Protein AF-A0A8F1MC84-F1 (afdb_monomer_lite)

InterPro domains:
  IPR014048 Methylated-DNA-[protein]-cysteine S-methyltransferase, DNA binding [PF01035] (4-70)
  IPR014048 Methylated-DNA-[protein]-cysteine S-methyltransferase, DNA binding [cd06445] (1-70)
  IPR036217 Methylated DNA-protein cysteine methyltransferase, DNA binding domain [SSF46767] (3-71)
  IPR036388 Winged helix-like DNA-binding domain superfamily [G3DSA:1.10.10.10] (1-90)
  IPR052520 Alkyltransferase-like DNA repair [PTHR42942] (3-83)

Sequence (113 aa):
MALLPSDNVTTYGDIAAMAGHPYAARQVGEIAHGGPSNLPWHRLVNSRGGLAVGFWRAKCIQRLMLEQDGILCDDRYRVVNLRSKMASEFIGSRSKLPLIVIIGPTASGKTSH

Secondary structure (DSSP, 8-state):
-TTS-TT--EEHHHHHHHTT-TT-HHHHHHHHHSS-TTS-GGGEE-TTSBPPTTSTT-HHHHHHHHHHTT--B-TTSBBTT----HHHHHTTS--PPPHHHHH----------

pLDDT: mean 78.12, std 16.53, range [33.41, 93.69]

Radius of gyration: 13.96 Å; chains: 1; bounding box: 36×24×46 Å

Organism: NCBI:txid2841263

Structure (mmCIF, N/CA/C/O backbone):
data_AF-A0A8F1MC84-F1
#
_entry.id   AF-A0A8F1MC84-F1
#
loop_
_atom_site.group_PDB
_atom_site.id
_atom_site.type_symbol
_atom_site.label_atom_id
_atom_site.label_alt_id
_atom_site.label_comp_id
_atom_site.label_asym_id
_atom_site.label_entity_id
_atom_site.label_seq_id
_atom_site.pdbx_PDB_ins_code
_atom_site.Cartn_x
_atom_site.Cartn_y
_atom_site.Cartn_z
_atom_site.occupancy
_atom_site.B_iso_or_equiv
_atom_site.auth_seq_id
_atom_site.auth_comp_id
_atom_site.auth_asym_id
_atom_site.auth_atom_id
_atom_site.pdbx_PDB_model_num
ATOM 1 N N . MET A 1 1 ? -1.328 -4.828 7.799 1.00 74.75 1 MET A N 1
ATOM 2 C CA . MET A 1 1 ? -0.141 -5.445 7.193 1.00 74.75 1 MET A CA 1
ATOM 3 C C . MET A 1 1 ? -0.026 -6.907 7.582 1.00 74.75 1 MET A C 1
ATOM 5 O O . MET A 1 1 ? -0.119 -7.716 6.677 1.00 74.75 1 MET A O 1
ATOM 9 N N . ALA A 1 2 ? 0.072 -7.276 8.866 1.00 69.50 2 ALA A N 1
ATOM 10 C CA . ALA A 1 2 ? 0.180 -8.692 9.266 1.00 69.50 2 ALA A CA 1
ATOM 11 C C . ALA A 1 2 ? -1.028 -9.571 8.864 1.00 69.50 2 ALA A C 1
ATOM 13 O O . ALA A 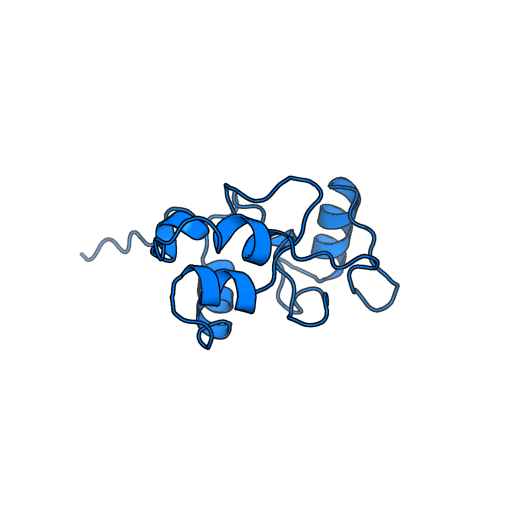1 2 ? -0.869 -10.758 8.617 1.00 69.50 2 ALA A O 1
ATOM 14 N N . LEU A 1 3 ? -2.222 -8.977 8.764 1.00 73.19 3 LEU A N 1
ATOM 15 C CA . LEU A 1 3 ? -3.461 -9.666 8.374 1.00 73.19 3 LEU A CA 1
ATOM 16 C C . LEU A 1 3 ? -3.733 -9.662 6.856 1.00 73.19 3 LEU A C 1
ATOM 18 O O . LEU A 1 3 ? -4.776 -10.143 6.430 1.00 73.19 3 LEU A O 1
ATOM 22 N N . LEU A 1 4 ? -2.862 -9.055 6.041 1.00 79.62 4 LEU A N 1
ATOM 23 C CA . LEU A 1 4 ? -3.083 -8.929 4.598 1.00 79.62 4 LEU A CA 1
ATOM 24 C C . LEU A 1 4 ? -2.645 -10.226 3.890 1.00 79.62 4 LEU A C 1
ATOM 26 O O . LEU A 1 4 ? -1.474 -10.593 4.035 1.00 79.62 4 LEU A O 1
ATOM 30 N N . PRO A 1 5 ? -3.526 -10.886 3.108 1.00 83.69 5 PRO A N 1
ATOM 31 C CA . PRO A 1 5 ? -3.147 -12.035 2.287 1.00 83.69 5 PRO A CA 1
ATOM 32 C C . PRO A 1 5 ? -1.943 -11.736 1.393 1.00 83.69 5 PRO A C 1
ATOM 34 O O . PRO A 1 5 ? -1.722 -10.588 0.997 1.00 83.69 5 PRO A O 1
ATOM 37 N N . SER A 1 6 ? -1.141 -12.761 1.102 1.00 85.44 6 SER A N 1
ATOM 38 C CA . SER A 1 6 ? 0.126 -12.583 0.389 1.00 85.44 6 SER A CA 1
ATOM 39 C C . SER A 1 6 ? -0.032 -12.053 -1.029 1.00 85.44 6 SER A C 1
ATOM 41 O O . SER A 1 6 ? 0.819 -11.308 -1.489 1.00 85.44 6 SER A O 1
ATOM 43 N N . ASP A 1 7 ? -1.146 -12.383 -1.667 1.00 86.19 7 ASP A N 1
ATOM 44 C CA . ASP A 1 7 ? -1.524 -12.034 -3.034 1.00 86.19 7 ASP A CA 1
ATOM 45 C C . ASP A 1 7 ? -2.310 -10.714 -3.139 1.00 86.19 7 ASP A C 1
ATOM 47 O O . ASP A 1 7 ? -2.770 -10.344 -4.220 1.00 86.19 7 ASP A O 1
ATOM 51 N N . ASN A 1 8 ? -2.474 -9.985 -2.029 1.00 87.44 8 ASN A N 1
ATOM 52 C CA . ASN A 1 8 ? -3.285 -8.775 -1.978 1.00 87.44 8 ASN A CA 1
ATOM 53 C C . ASN A 1 8 ? -2.464 -7.517 -1.688 1.00 87.44 8 ASN A C 1
ATOM 55 O O . ASN A 1 8 ? -1.449 -7.527 -0.995 1.00 87.44 8 ASN A O 1
ATOM 59 N N . VAL A 1 9 ? -2.989 -6.385 -2.154 1.00 89.69 9 VAL A N 1
ATOM 60 C CA . VAL A 1 9 ? -2.511 -5.045 -1.800 1.00 89.69 9 VAL A CA 1
ATOM 61 C C . VAL A 1 9 ? -3.553 -4.298 -0.980 1.00 89.69 9 VAL A C 1
ATOM 63 O O . VAL A 1 9 ? -4.739 -4.630 -0.983 1.00 89.69 9 VAL A O 1
ATOM 66 N N . THR A 1 10 ? -3.105 -3.257 -0.293 1.00 90.00 10 THR A N 1
ATOM 67 C CA . THR A 1 10 ? -3.967 -2.326 0.436 1.00 90.00 10 THR A CA 1
ATOM 68 C C . THR A 1 10 ? -3.518 -0.896 0.173 1.00 90.00 10 THR A C 1
ATOM 70 O O . THR A 1 10 ? -2.385 -0.663 -0.261 1.00 90.00 10 THR A O 1
ATOM 73 N N . THR A 1 11 ? -4.393 0.077 0.414 1.00 90.94 11 THR A N 1
ATOM 74 C CA . THR A 1 11 ? -4.042 1.487 0.246 1.00 90.94 11 THR A CA 1
ATOM 75 C C . THR A 1 11 ? -3.753 2.167 1.579 1.00 90.94 11 THR A C 1
ATOM 77 O O . THR A 1 11 ? -4.248 1.767 2.633 1.00 90.94 11 THR A O 1
ATOM 80 N N . TYR A 1 12 ? -2.984 3.257 1.540 1.00 91.38 12 TYR A N 1
ATOM 81 C CA . TYR A 1 12 ? -2.798 4.120 2.714 1.00 91.38 12 TYR A CA 1
ATOM 82 C C . TYR A 1 12 ? -4.134 4.583 3.319 1.00 91.38 12 TYR A C 1
ATOM 84 O O . TYR A 1 12 ? -4.257 4.679 4.537 1.00 91.38 12 TYR A O 1
ATOM 92 N N . GLY A 1 13 ? -5.132 4.851 2.469 1.00 88.69 13 GLY A N 1
ATOM 93 C CA . GLY A 1 13 ? -6.473 5.249 2.893 1.00 88.69 13 GLY A CA 1
ATOM 94 C C . GLY A 1 13 ? -7.232 4.119 3.582 1.00 88.69 13 GLY A C 1
ATOM 95 O O . GLY A 1 13 ? -7.855 4.364 4.609 1.00 88.69 13 GLY A O 1
ATOM 96 N N . ASP A 1 14 ? -7.120 2.885 3.084 1.00 87.94 14 ASP A N 1
ATOM 97 C CA . ASP A 1 14 ? -7.769 1.718 3.697 1.00 87.94 14 ASP A CA 1
ATOM 98 C C . ASP A 1 14 ? -7.237 1.475 5.110 1.00 87.94 14 ASP A C 1
ATOM 100 O O . ASP A 1 14 ? -8.011 1.343 6.055 1.00 87.94 14 ASP A O 1
ATOM 104 N N . ILE A 1 15 ? -5.913 1.508 5.280 1.00 86.94 15 ILE A N 1
ATOM 105 C CA . ILE A 1 15 ? -5.273 1.363 6.593 1.00 86.94 15 ILE A CA 1
ATOM 106 C C . ILE A 1 15 ? -5.699 2.492 7.541 1.00 86.94 15 ILE A C 1
ATOM 108 O O . ILE A 1 15 ? -6.004 2.241 8.707 1.00 86.94 15 ILE A O 1
ATOM 112 N N . ALA A 1 16 ? -5.765 3.729 7.045 1.00 87.94 16 ALA A N 1
ATOM 113 C CA . ALA A 1 16 ? -6.198 4.876 7.832 1.00 87.94 16 ALA A CA 1
ATOM 114 C C . ALA A 1 16 ? -7.680 4.757 8.247 1.00 87.94 16 ALA A C 1
ATOM 116 O O . ALA A 1 16 ? -8.029 4.994 9.403 1.00 87.94 16 ALA A O 1
ATOM 117 N N . ALA A 1 17 ? -8.550 4.319 7.334 1.00 86.62 17 ALA A N 1
ATOM 118 C CA . ALA A 1 17 ? -9.969 4.094 7.590 1.00 86.62 17 ALA A CA 1
ATOM 119 C C . ALA A 1 17 ? -10.204 2.964 8.601 1.00 86.62 17 ALA A C 1
ATOM 121 O O . ALA A 1 17 ? -10.974 3.144 9.544 1.00 86.62 17 ALA A O 1
ATOM 122 N N . MET A 1 18 ? -9.488 1.843 8.465 1.00 83.00 18 MET A N 1
ATOM 123 C CA . MET A 1 18 ? -9.505 0.739 9.433 1.00 83.00 18 MET A CA 1
ATOM 124 C C . MET A 1 18 ? -9.066 1.200 10.826 1.00 83.00 18 MET A C 1
ATOM 126 O O . MET A 1 18 ? -9.610 0.741 11.832 1.00 83.00 18 MET A O 1
ATOM 130 N N . ALA A 1 19 ? -8.128 2.152 10.882 1.00 84.12 19 ALA A N 1
ATOM 131 C CA . ALA A 1 19 ? -7.676 2.762 12.125 1.00 84.12 19 ALA A CA 1
ATOM 132 C C . ALA A 1 19 ? -8.674 3.759 12.740 1.00 84.12 19 ALA A C 1
ATOM 134 O O . ALA A 1 19 ? -8.414 4.327 13.797 1.00 84.12 19 ALA A O 1
ATOM 135 N N . GLY A 1 20 ? -9.814 4.002 12.085 1.00 85.25 20 GLY A N 1
ATOM 136 C CA . GLY A 1 20 ? -10.800 4.994 12.504 1.00 85.25 20 GLY A CA 1
ATOM 137 C C . GLY A 1 20 ? -10.460 6.431 12.103 1.00 85.25 20 GLY A C 1
ATOM 138 O O . GLY A 1 20 ? -11.158 7.350 12.530 1.00 85.25 20 GLY A O 1
ATOM 139 N N . HIS A 1 21 ? -9.434 6.624 11.270 1.00 87.38 21 HIS A N 1
ATOM 140 C CA . HIS A 1 21 ? -8.928 7.920 10.823 1.00 87.38 21 HIS A CA 1
ATOM 141 C C . HIS A 1 21 ? -8.858 7.981 9.284 1.00 87.38 21 HIS A C 1
ATOM 143 O O . HIS A 1 21 ? -7.766 8.045 8.728 1.00 87.38 21 HIS A O 1
ATOM 149 N N . PRO A 1 22 ? -9.990 7.988 8.554 1.00 85.69 22 PRO A N 1
ATOM 150 C CA . PRO A 1 22 ? -10.016 7.853 7.087 1.00 85.69 22 PRO A CA 1
ATOM 151 C C . PRO A 1 22 ? -9.209 8.915 6.318 1.00 85.69 22 PRO A C 1
ATOM 153 O O . PRO A 1 22 ? -8.807 8.681 5.181 1.00 85.69 22 PRO A O 1
ATOM 156 N N . TYR A 1 23 ? -8.926 10.065 6.935 1.00 89.69 23 TYR A N 1
ATOM 157 C CA . TYR A 1 23 ? -8.142 11.153 6.338 1.00 89.69 23 TYR A CA 1
ATOM 158 C C . TYR A 1 23 ? -6.647 11.125 6.710 1.00 89.69 23 TYR A C 1
ATOM 160 O O . TYR A 1 23 ? -5.890 11.982 6.263 1.00 89.69 23 TYR A O 1
ATOM 168 N N . ALA A 1 24 ? -6.195 10.137 7.489 1.00 90.75 24 ALA A N 1
ATOM 169 C CA . ALA A 1 24 ? -4.822 10.042 7.995 1.00 90.75 24 ALA A CA 1
ATOM 170 C C . ALA A 1 24 ? -3.878 9.213 7.099 1.00 90.75 24 ALA A C 1
ATOM 172 O O . ALA A 1 24 ? -2.880 8.663 7.565 1.00 90.75 24 ALA A O 1
ATOM 173 N N . ALA A 1 25 ? -4.162 9.111 5.795 1.00 90.19 25 ALA A N 1
ATOM 174 C CA . ALA A 1 25 ? -3.350 8.335 4.851 1.00 90.19 25 ALA A CA 1
ATOM 175 C C . ALA A 1 25 ? -1.875 8.785 4.820 1.00 90.19 25 ALA A C 1
ATOM 177 O O . ALA A 1 25 ? -0.972 7.969 4.635 1.00 90.19 25 ALA A O 1
ATOM 178 N N . ARG A 1 26 ? -1.618 10.082 5.036 1.00 89.94 26 ARG A N 1
ATOM 179 C CA . ARG A 1 26 ? -0.255 10.623 5.099 1.00 89.94 26 ARG A CA 1
ATOM 180 C C . ARG A 1 26 ? 0.508 10.111 6.322 1.00 89.94 26 ARG A C 1
ATOM 182 O O . ARG A 1 26 ? 1.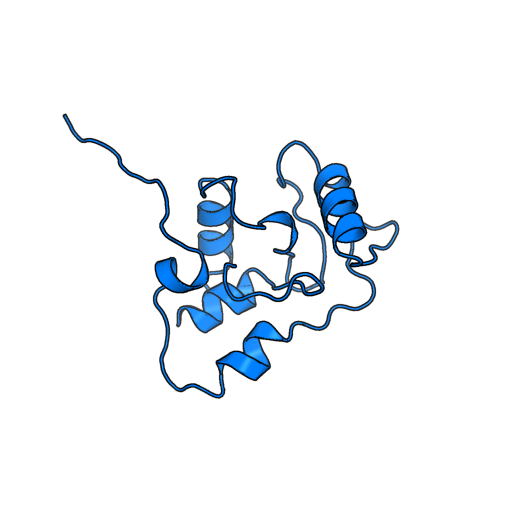645 9.681 6.165 1.00 89.94 26 ARG A O 1
ATOM 189 N N . GLN A 1 27 ? -0.128 10.080 7.494 1.00 90.69 27 GLN A N 1
ATOM 190 C CA . GLN A 1 27 ? 0.468 9.527 8.714 1.00 90.69 27 GLN A CA 1
ATOM 191 C C . GLN A 1 27 ? 0.782 8.035 8.557 1.00 90.69 27 GLN A C 1
ATOM 193 O O . GLN A 1 27 ? 1.835 7.580 8.992 1.00 90.69 27 GLN A O 1
ATOM 198 N N . VAL A 1 28 ? -0.080 7.274 7.870 1.00 90.00 28 VAL A N 1
ATOM 199 C CA . VAL A 1 28 ? 0.221 5.874 7.520 1.00 90.00 28 VAL A CA 1
ATOM 200 C C . VAL A 1 28 ? 1.496 5.784 6.676 1.00 90.00 28 VAL A C 1
ATOM 202 O O . VAL A 1 28 ? 2.322 4.907 6.910 1.00 90.00 28 VAL A O 1
ATOM 205 N N . GLY A 1 29 ? 1.682 6.698 5.719 1.00 89.12 29 GLY A N 1
ATOM 206 C CA . GLY A 1 29 ? 2.903 6.788 4.915 1.00 89.12 29 GLY A CA 1
ATOM 207 C C . GLY A 1 29 ? 4.159 7.081 5.731 1.00 89.12 29 GLY A C 1
ATOM 208 O O . GLY A 1 29 ? 5.181 6.430 5.528 1.00 89.12 29 GLY A O 1
ATOM 209 N N . GLU A 1 30 ? 4.074 8.008 6.681 1.00 88.00 30 GLU A N 1
ATOM 210 C CA . GLU A 1 30 ? 5.174 8.337 7.598 1.00 88.00 30 GLU A CA 1
ATOM 211 C C . GLU A 1 30 ? 5.549 7.134 8.475 1.00 88.00 30 GLU A C 1
ATOM 213 O O . GLU A 1 30 ? 6.726 6.795 8.599 1.00 88.00 30 GLU A O 1
ATOM 218 N N . ILE A 1 31 ? 4.550 6.420 9.002 1.00 87.69 31 ILE A N 1
ATOM 219 C CA . ILE A 1 31 ? 4.762 5.194 9.779 1.00 87.69 31 ILE A CA 1
ATOM 220 C C . ILE A 1 31 ? 5.355 4.083 8.915 1.00 87.69 31 ILE A C 1
ATOM 222 O O . ILE A 1 31 ? 6.245 3.381 9.377 1.00 87.69 31 ILE A O 1
ATOM 226 N N . ALA A 1 32 ? 4.906 3.924 7.669 1.00 86.69 32 ALA A N 1
ATOM 227 C CA . ALA A 1 32 ? 5.477 2.944 6.748 1.00 86.69 32 ALA A CA 1
ATOM 228 C C . ALA A 1 32 ? 6.952 3.233 6.436 1.00 86.69 32 ALA A C 1
ATOM 230 O O . ALA A 1 32 ? 7.735 2.307 6.250 1.00 86.69 32 ALA A O 1
ATOM 231 N N . HIS A 1 33 ? 7.343 4.510 6.407 1.00 85.19 33 HIS A N 1
ATOM 232 C CA . HIS A 1 33 ? 8.720 4.917 6.144 1.00 85.19 33 HIS A CA 1
ATOM 233 C C . HIS A 1 33 ? 9.666 4.638 7.324 1.00 85.19 33 HIS A C 1
ATOM 235 O O . HIS A 1 33 ? 10.806 4.239 7.108 1.00 85.19 33 HIS A O 1
ATOM 241 N N . GLY A 1 34 ? 9.197 4.827 8.562 1.00 83.19 34 GLY A N 1
ATOM 242 C CA . GLY A 1 34 ? 9.954 4.526 9.789 1.00 83.19 34 GLY A CA 1
ATOM 243 C C . GLY A 1 34 ? 9.627 3.169 10.420 1.00 83.19 34 GLY A C 1
ATOM 244 O O . GLY A 1 34 ? 10.036 2.895 11.548 1.00 83.19 34 GLY A O 1
ATOM 245 N N . GLY A 1 35 ? 8.824 2.354 9.740 1.00 82.38 35 GLY A N 1
ATOM 246 C CA . GLY A 1 35 ? 8.278 1.112 10.265 1.00 82.38 35 GLY A CA 1
ATOM 247 C C . GLY A 1 35 ? 9.290 -0.032 10.249 1.00 82.38 35 GLY A C 1
ATOM 248 O O . GLY A 1 35 ? 10.321 0.044 9.580 1.00 82.38 35 GLY A O 1
ATOM 249 N N . PRO A 1 36 ? 9.004 -1.133 10.962 1.00 83.25 36 PRO A N 1
ATOM 250 C CA . PRO A 1 36 ? 9.888 -2.288 10.966 1.00 83.25 36 PRO A CA 1
ATOM 251 C C . PRO A 1 36 ? 9.951 -2.917 9.564 1.00 83.25 36 PRO A C 1
ATOM 253 O O . PRO A 1 36 ? 8.937 -3.052 8.875 1.00 83.25 36 PRO A O 1
ATOM 256 N N . SER A 1 37 ? 11.158 -3.285 9.134 1.00 82.00 37 SER A N 1
ATOM 257 C CA . SER A 1 37 ? 11.460 -3.735 7.766 1.00 82.00 37 SER A CA 1
ATOM 258 C C . SER A 1 37 ? 10.900 -5.116 7.414 1.00 82.00 37 SER A C 1
ATOM 260 O O . SER A 1 37 ? 10.840 -5.471 6.242 1.00 82.00 37 SER A O 1
ATOM 262 N N . ASN A 1 38 ? 10.493 -5.894 8.417 1.00 82.75 38 ASN A N 1
ATOM 263 C CA . ASN A 1 38 ? 9.916 -7.228 8.255 1.00 82.75 38 ASN A CA 1
ATOM 264 C C . ASN A 1 38 ? 8.424 -7.210 7.884 1.00 82.75 38 ASN A C 1
ATOM 266 O O . ASN A 1 38 ? 7.859 -8.260 7.582 1.00 82.75 38 ASN A O 1
ATOM 270 N N . LEU A 1 39 ? 7.770 -6.047 7.924 1.00 86.19 39 LEU A N 1
ATOM 271 C CA . LEU A 1 39 ? 6.400 -5.915 7.447 1.00 86.19 39 LEU A CA 1
ATOM 272 C C . LEU A 1 39 ? 6.376 -5.793 5.917 1.00 86.19 39 LEU A C 1
ATOM 274 O O . LEU A 1 39 ? 7.258 -5.155 5.339 1.00 86.19 39 LEU A O 1
ATOM 278 N N . PRO A 1 40 ? 5.340 -6.332 5.245 1.00 88.88 40 PRO A N 1
ATOM 279 C CA . PRO A 1 40 ? 5.230 -6.324 3.788 1.00 88.88 40 PRO A CA 1
A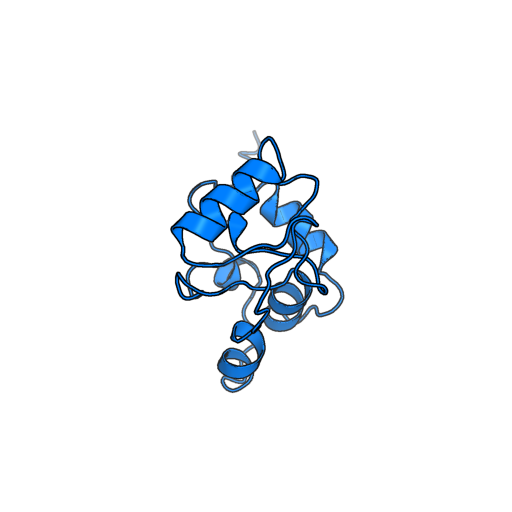TOM 280 C C . PRO A 1 40 ? 4.789 -4.951 3.255 1.00 88.88 40 PRO A C 1
ATOM 282 O O . PRO A 1 40 ? 3.741 -4.807 2.623 1.00 88.88 40 PRO A O 1
ATOM 285 N N . TRP A 1 41 ? 5.570 -3.907 3.532 1.00 89.38 41 TRP A N 1
ATOM 286 C CA . TRP A 1 41 ? 5.282 -2.532 3.126 1.00 89.38 41 TRP A CA 1
ATOM 287 C C . TRP A 1 41 ? 5.162 -2.363 1.613 1.00 89.38 41 TRP A C 1
ATOM 289 O O . TRP A 1 41 ? 4.497 -1.435 1.160 1.00 89.38 41 TRP A O 1
ATOM 299 N N . HIS A 1 42 ? 5.752 -3.265 0.821 1.00 91.06 42 HIS A N 1
ATOM 300 C CA . HIS A 1 42 ? 5.643 -3.250 -0.639 1.00 91.06 42 HIS A CA 1
ATOM 301 C C . HIS A 1 42 ? 4.203 -3.422 -1.127 1.00 91.06 42 HIS A C 1
ATOM 303 O O . HIS A 1 42 ? 3.874 -2.926 -2.203 1.00 91.06 42 HIS A O 1
ATOM 309 N N . ARG A 1 43 ? 3.329 -4.030 -0.315 1.00 91.19 43 ARG A N 1
ATOM 310 C CA . ARG A 1 43 ? 1.892 -4.195 -0.597 1.00 91.19 43 ARG A CA 1
ATOM 311 C C . ARG A 1 43 ? 1.061 -2.937 -0.342 1.00 91.19 43 ARG A C 1
ATOM 313 O O . ARG A 1 43 ? -0.142 -2.939 -0.600 1.00 91.19 43 ARG A O 1
ATOM 320 N N . LEU A 1 44 ? 1.676 -1.873 0.174 1.00 91.19 44 LEU A N 1
ATOM 321 C CA . LEU A 1 44 ? 1.019 -0.599 0.431 1.00 91.19 44 LEU A CA 1
ATOM 322 C C . LEU A 1 44 ? 1.158 0.321 -0.788 1.00 91.19 44 LEU A C 1
ATOM 324 O O . LEU A 1 44 ? 2.255 0.745 -1.160 1.00 91.19 44 LEU A O 1
ATOM 328 N N . VAL A 1 45 ? 0.027 0.623 -1.419 1.00 92.44 45 VAL A N 1
ATOM 329 C CA . VAL A 1 45 ? -0.049 1.432 -2.643 1.00 92.44 45 VAL A CA 1
ATOM 330 C C . VAL A 1 45 ? -0.913 2.675 -2.432 1.00 92.44 45 VAL A C 1
ATOM 332 O O . VAL A 1 45 ? -1.609 2.828 -1.426 1.00 92.44 45 VAL A O 1
ATOM 335 N N . ASN A 1 46 ? -0.868 3.623 -3.366 1.00 91.50 46 ASN A N 1
ATOM 336 C CA . ASN A 1 46 ? -1.768 4.774 -3.318 1.00 91.50 46 ASN A CA 1
ATOM 337 C C . ASN A 1 46 ? -3.212 4.390 -3.706 1.00 91.50 46 ASN A C 1
ATOM 339 O O . ASN A 1 46 ? -3.476 3.285 -4.175 1.00 91.50 46 ASN A O 1
ATOM 343 N N . SER A 1 47 ? -4.154 5.326 -3.558 1.00 88.62 47 SER A N 1
ATOM 344 C CA . SER A 1 47 ? -5.582 5.109 -3.856 1.00 88.62 47 SER A CA 1
ATOM 345 C C . SER A 1 47 ? -5.892 4.736 -5.312 1.00 88.62 47 SER A C 1
ATOM 347 O O . SER A 1 47 ? -6.982 4.261 -5.604 1.00 88.62 47 SER A O 1
ATOM 349 N N . ARG A 1 48 ? -4.944 4.940 -6.233 1.00 89.31 48 ARG A N 1
ATOM 350 C CA . ARG A 1 48 ? -5.042 4.574 -7.654 1.00 89.31 48 ARG A CA 1
ATOM 351 C C . ARG A 1 48 ? -4.234 3.313 -7.990 1.00 89.31 48 ARG A C 1
ATOM 353 O O . ARG A 1 48 ? -3.966 3.066 -9.162 1.00 89.31 48 ARG A O 1
ATOM 360 N N . GLY A 1 49 ? -3.779 2.569 -6.979 1.00 90.19 49 GLY A N 1
ATOM 361 C CA . GLY A 1 49 ? -2.947 1.375 -7.143 1.00 90.19 49 GLY A CA 1
ATOM 362 C C . GLY A 1 49 ? -1.506 1.669 -7.558 1.00 90.19 49 GLY A C 1
ATOM 363 O O . GLY A 1 49 ? -0.779 0.753 -7.925 1.00 90.19 49 GLY A O 1
ATOM 364 N N . GLY A 1 50 ? -1.087 2.935 -7.534 1.00 93.12 50 GLY A N 1
ATOM 365 C CA . GLY A 1 50 ? 0.266 3.342 -7.884 1.00 93.12 50 GLY A CA 1
ATOM 366 C C . GLY A 1 50 ? 1.262 3.054 -6.767 1.00 93.12 50 GLY A C 1
ATOM 367 O O . GLY A 1 50 ? 0.997 3.333 -5.594 1.00 93.12 50 GLY A O 1
ATOM 368 N N . LEU A 1 51 ? 2.423 2.542 -7.160 1.00 91.81 51 LEU A N 1
ATOM 369 C CA . LEU A 1 51 ? 3.540 2.243 -6.270 1.00 91.81 51 LEU A CA 1
ATOM 370 C C . LEU A 1 51 ? 4.118 3.532 -5.662 1.00 91.81 51 LEU A C 1
ATOM 372 O O . LEU A 1 51 ? 4.119 4.609 -6.278 1.00 91.81 51 LEU A O 1
ATOM 376 N N . ALA A 1 52 ? 4.617 3.424 -4.435 1.00 84.69 52 ALA A N 1
ATOM 377 C CA . ALA A 1 52 ? 5.127 4.536 -3.656 1.00 84.69 52 ALA A CA 1
ATOM 378 C C . ALA A 1 52 ? 6.458 5.048 -4.228 1.00 84.69 52 ALA A C 1
ATOM 380 O O . ALA A 1 52 ? 7.421 4.309 -4.411 1.00 84.69 52 ALA A O 1
ATOM 381 N N . VAL A 1 53 ? 6.522 6.357 -4.494 1.00 69.75 53 VAL A N 1
ATOM 382 C CA . VAL A 1 53 ? 7.715 7.027 -5.051 1.00 69.75 53 VAL A CA 1
ATOM 383 C C . VAL A 1 53 ? 8.931 6.890 -4.130 1.00 69.75 53 VAL A C 1
ATOM 385 O O . VAL A 1 53 ? 10.047 6.779 -4.621 1.00 69.75 53 VAL A O 1
ATOM 388 N N . GLY A 1 54 ? 8.704 6.851 -2.815 1.00 67.88 54 GLY A N 1
ATOM 389 C CA . GLY A 1 54 ? 9.737 6.683 -1.793 1.00 67.88 54 GLY A CA 1
ATOM 390 C C . GLY A 1 54 ? 9.829 5.271 -1.215 1.00 67.88 54 GLY A C 1
ATOM 391 O O . GLY A 1 54 ? 10.347 5.124 -0.110 1.00 67.88 54 GLY A O 1
ATOM 392 N N . PHE A 1 55 ? 9.293 4.246 -1.894 1.00 70.19 55 PHE A N 1
ATOM 393 C CA . PHE A 1 55 ? 9.485 2.869 -1.441 1.00 70.19 55 PHE A CA 1
ATOM 394 C C . PHE A 1 55 ? 10.972 2.526 -1.466 1.00 70.19 55 PHE A C 1
ATOM 396 O O . PHE A 1 55 ? 11.634 2.808 -2.466 1.00 70.19 55 PHE A O 1
ATOM 403 N N . TRP A 1 56 ? 11.458 1.948 -0.362 1.00 62.69 56 TRP A N 1
ATOM 404 C CA . TRP A 1 56 ? 12.842 1.544 -0.103 1.00 62.69 56 TRP A CA 1
ATOM 405 C C . TRP A 1 56 ? 13.695 1.476 -1.379 1.00 62.69 56 TRP A C 1
ATOM 407 O O . TRP A 1 56 ? 13.553 0.567 -2.196 1.00 62.69 56 TRP A O 1
ATOM 417 N N . ARG A 1 57 ? 14.607 2.442 -1.535 1.00 63.78 57 ARG A N 1
ATOM 418 C CA . ARG A 1 57 ? 15.591 2.572 -2.628 1.00 63.78 57 ARG A CA 1
ATOM 419 C C . ARG A 1 57 ? 15.038 2.793 -4.052 1.00 63.78 57 ARG A C 1
ATOM 421 O O . ARG A 1 57 ? 15.739 3.477 -4.788 1.00 63.78 57 ARG A O 1
ATOM 428 N N . ALA A 1 58 ? 13.857 2.292 -4.453 1.00 80.94 58 ALA A N 1
ATOM 429 C CA . ALA A 1 58 ? 13.194 2.613 -5.734 1.00 80.94 58 ALA A CA 1
ATOM 430 C C . ALA A 1 58 ? 11.813 1.937 -5.935 1.00 80.94 58 ALA A C 1
ATOM 432 O O . ALA A 1 58 ? 11.565 0.826 -5.465 1.00 80.94 58 ALA A O 1
ATOM 433 N N . LYS A 1 59 ? 10.965 2.524 -6.802 1.00 86.88 59 LYS A N 1
ATOM 434 C CA . LYS A 1 59 ? 9.711 1.905 -7.297 1.00 86.88 59 LYS A CA 1
ATOM 435 C C . LYS A 1 59 ? 9.908 0.544 -7.979 1.00 86.88 59 LYS A C 1
ATOM 437 O O . LYS A 1 59 ? 9.022 -0.302 -7.905 1.00 86.88 59 LYS A O 1
ATOM 442 N N . CYS A 1 60 ? 11.041 0.324 -8.647 1.00 89.12 60 CYS A N 1
ATOM 443 C CA . CYS A 1 60 ? 11.339 -0.954 -9.301 1.00 89.12 60 CYS A CA 1
ATOM 444 C C . CYS A 1 60 ? 11.498 -2.102 -8.301 1.00 89.12 60 CYS A C 1
ATOM 446 O O . CYS A 1 60 ? 11.062 -3.212 -8.586 1.00 89.12 60 CYS A O 1
ATOM 448 N N . ILE A 1 61 ? 12.023 -1.823 -7.106 1.00 90.31 61 ILE A N 1
ATOM 449 C CA . ILE A 1 61 ? 12.111 -2.814 -6.031 1.00 90.31 61 ILE A CA 1
ATOM 450 C C . ILE A 1 61 ? 10.709 -3.147 -5.525 1.00 90.31 61 ILE A C 1
ATOM 452 O O . ILE A 1 61 ? 10.386 -4.320 -5.371 1.00 90.31 61 ILE A O 1
ATOM 456 N N . GLN A 1 62 ? 9.846 -2.138 -5.347 1.00 93.06 62 GLN A N 1
ATOM 457 C CA . GLN A 1 62 ? 8.453 -2.387 -4.970 1.00 93.06 62 GLN A CA 1
ATOM 458 C C . GLN A 1 62 ? 7.745 -3.285 -5.989 1.00 93.06 62 GLN A C 1
ATOM 460 O O . GLN A 1 62 ? 7.075 -4.236 -5.601 1.00 93.06 62 GLN A O 1
ATOM 465 N N . ARG A 1 63 ? 7.923 -2.999 -7.286 1.00 93.25 63 ARG A N 1
ATOM 466 C CA . ARG A 1 63 ? 7.369 -3.809 -8.376 1.00 93.25 63 ARG A CA 1
ATOM 467 C C . ARG A 1 63 ? 7.862 -5.252 -8.306 1.00 93.25 63 ARG A C 1
ATOM 469 O O . ARG A 1 63 ? 7.035 -6.150 -8.330 1.00 93.25 63 ARG A O 1
ATOM 476 N N . LEU A 1 64 ? 9.167 -5.467 -8.148 1.00 92.81 64 LEU A N 1
ATOM 477 C CA . LEU A 1 64 ? 9.743 -6.808 -8.055 1.00 92.81 64 LEU A CA 1
ATOM 478 C C . LEU A 1 64 ? 9.162 -7.607 -6.877 1.00 92.81 64 LEU A C 1
ATOM 480 O O . LEU A 1 64 ? 8.818 -8.772 -7.036 1.00 92.81 64 LEU A O 1
ATOM 484 N N . MET A 1 65 ? 9.026 -6.983 -5.703 1.00 92.56 65 MET A N 1
ATOM 485 C CA . MET A 1 65 ? 8.453 -7.644 -4.523 1.00 92.56 65 MET A CA 1
ATOM 486 C C . MET A 1 65 ? 6.964 -7.967 -4.709 1.00 92.56 65 MET A C 1
ATOM 488 O O . MET A 1 65 ? 6.504 -9.013 -4.267 1.00 92.56 65 MET A O 1
ATOM 492 N N . LEU A 1 66 ? 6.211 -7.092 -5.383 1.00 92.94 66 LEU A N 1
ATOM 493 C CA . LEU A 1 66 ? 4.815 -7.357 -5.742 1.00 92.94 66 LEU A CA 1
ATOM 494 C C . LEU A 1 66 ? 4.700 -8.501 -6.757 1.00 92.94 66 LEU A C 1
ATOM 496 O O . LEU A 1 66 ? 3.858 -9.376 -6.598 1.00 92.94 66 LEU A O 1
ATOM 500 N N . GLU A 1 67 ? 5.573 -8.545 -7.761 1.00 93.62 67 GLU A N 1
ATOM 501 C CA . GLU A 1 67 ? 5.596 -9.623 -8.753 1.00 93.62 67 GLU A CA 1
ATOM 502 C C . GLU A 1 67 ? 5.957 -10.980 -8.122 1.00 93.62 67 GLU A C 1
ATOM 504 O O . GLU A 1 67 ? 5.373 -11.994 -8.498 1.00 93.62 67 GLU A O 1
ATOM 509 N N . GLN A 1 68 ? 6.839 -11.006 -7.112 1.00 93.69 68 GLN A N 1
ATOM 510 C CA . GLN A 1 68 ? 7.130 -12.211 -6.314 1.00 93.69 68 GLN A CA 1
ATOM 511 C C . GLN A 1 68 ? 5.912 -12.720 -5.531 1.00 93.69 68 GLN A C 1
ATOM 513 O O . GLN A 1 68 ? 5.762 -13.924 -5.343 1.00 93.69 68 GLN A O 1
ATOM 518 N N . ASP A 1 69 ? 5.029 -11.812 -5.119 1.00 91.62 69 ASP A N 1
ATOM 519 C CA . ASP A 1 69 ? 3.748 -12.124 -4.483 1.00 91.62 69 ASP A CA 1
ATOM 520 C C . ASP A 1 69 ? 2.643 -12.491 -5.502 1.00 91.62 69 ASP A C 1
ATOM 522 O O . ASP A 1 69 ? 1.498 -12.735 -5.122 1.00 91.62 69 ASP A O 1
ATOM 526 N N . GLY A 1 70 ? 2.954 -12.521 -6.805 1.00 92.50 70 GLY A N 1
ATOM 527 C CA . GLY A 1 70 ? 1.985 -12.779 -7.878 1.00 92.50 70 GLY A CA 1
ATOM 528 C C . GLY A 1 70 ? 1.120 -11.567 -8.251 1.00 92.50 70 GLY A C 1
ATOM 529 O O . GLY A 1 70 ? 0.137 -11.703 -8.981 1.00 92.50 70 GLY A O 1
ATOM 530 N N . ILE A 1 71 ? 1.475 -10.369 -7.780 1.00 92.19 71 ILE A N 1
ATOM 531 C CA . ILE A 1 71 ? 0.731 -9.128 -8.003 1.00 92.19 71 ILE A CA 1
ATOM 532 C C . ILE A 1 71 ? 1.324 -8.383 -9.205 1.00 92.19 71 ILE A C 1
ATOM 534 O O . ILE A 1 71 ? 2.393 -7.775 -9.139 1.00 92.19 71 ILE A O 1
ATOM 538 N N . LEU A 1 72 ? 0.592 -8.395 -10.319 1.00 93.38 72 LEU A N 1
ATOM 539 C CA . LEU A 1 72 ? 1.035 -7.787 -11.575 1.00 93.38 72 LEU A CA 1
ATOM 540 C C . LEU A 1 72 ? 0.961 -6.254 -11.548 1.00 93.38 72 LEU A C 1
ATOM 542 O O . LEU A 1 72 ? -0.054 -5.668 -11.152 1.00 93.38 72 LEU A O 1
ATOM 546 N N . CYS A 1 73 ? 2.014 -5.613 -12.059 1.00 93.62 73 CYS A N 1
ATOM 547 C CA . CYS A 1 73 ? 2.104 -4.166 -12.239 1.00 93.62 73 CYS A CA 1
ATOM 548 C C . CYS A 1 73 ? 2.219 -3.788 -13.724 1.00 93.62 73 CYS A C 1
ATOM 550 O O . CYS A 1 73 ? 2.904 -4.464 -14.488 1.00 93.62 73 CYS A O 1
ATOM 552 N N . ASP A 1 74 ? 1.590 -2.681 -14.120 1.00 93.38 74 ASP A N 1
ATOM 553 C CA . ASP A 1 74 ? 1.748 -2.083 -15.446 1.00 93.38 74 ASP A CA 1
ATOM 554 C C . ASP A 1 74 ? 3.067 -1.292 -15.569 1.00 93.38 74 ASP A C 1
ATOM 556 O O . ASP A 1 74 ? 3.772 -1.016 -14.590 1.00 93.38 74 ASP A O 1
ATOM 560 N N . ASP A 1 75 ? 3.386 -0.856 -16.788 1.00 92.25 75 ASP A N 1
ATOM 561 C CA . ASP A 1 75 ? 4.598 -0.073 -17.079 1.00 92.25 75 ASP A CA 1
ATOM 562 C C . ASP A 1 75 ? 4.594 1.326 -16.451 1.00 92.25 75 ASP A C 1
ATOM 564 O O . ASP A 1 75 ? 5.619 2.006 -16.395 1.00 92.25 75 ASP A O 1
ATOM 568 N N . ARG A 1 76 ? 3.446 1.762 -15.926 1.00 91.56 76 ARG A N 1
ATOM 569 C CA . ARG A 1 76 ? 3.294 3.015 -15.181 1.00 91.56 76 ARG A CA 1
ATOM 570 C C . ARG A 1 76 ? 3.420 2.807 -13.672 1.00 91.56 76 ARG A C 1
ATOM 572 O O . ARG A 1 76 ? 3.133 3.738 -12.916 1.00 91.56 76 ARG A O 1
ATOM 579 N N . TYR A 1 77 ? 3.880 1.633 -13.232 1.00 93.31 77 TYR A N 1
ATOM 580 C CA . TYR A 1 77 ? 4.008 1.259 -11.826 1.00 93.31 77 TYR A CA 1
ATOM 581 C C . TYR A 1 77 ? 2.671 1.339 -11.085 1.00 93.31 77 TYR A C 1
ATOM 583 O O . TYR A 1 77 ? 2.567 1.972 -10.027 1.00 93.31 77 TYR A O 1
ATOM 591 N N . ARG A 1 78 ? 1.636 0.718 -11.654 1.00 93.25 78 ARG A N 1
ATOM 592 C CA . ARG A 1 78 ? 0.324 0.553 -11.025 1.00 93.25 78 ARG A CA 1
ATOM 593 C C . ARG A 1 78 ? -0.097 -0.908 -11.025 1.00 93.25 78 ARG A C 1
ATOM 595 O O . ARG A 1 78 ? 0.112 -1.608 -12.007 1.00 93.25 78 ARG A O 1
ATOM 602 N N . VAL A 1 79 ? -0.734 -1.347 -9.948 1.00 92.75 79 VAL A N 1
ATOM 603 C CA . VAL A 1 79 ? -1.300 -2.698 -9.840 1.00 92.75 79 VAL A CA 1
ATOM 604 C C . VAL A 1 79 ? -2.427 -2.875 -10.866 1.00 92.75 79 VAL A C 1
ATOM 606 O O . VAL A 1 79 ? -3.360 -2.073 -10.896 1.00 92.75 79 VAL A O 1
ATOM 609 N N . VAL A 1 80 ? -2.350 -3.921 -11.696 1.00 88.38 80 VAL A N 1
ATOM 610 C CA . VAL A 1 80 ? -3.275 -4.153 -12.828 1.00 88.38 80 VAL A CA 1
ATOM 611 C C . VAL A 1 80 ? -4.679 -4.547 -12.357 1.00 88.38 80 VAL A C 1
ATOM 613 O O . VAL A 1 80 ? -5.670 -4.111 -12.934 1.00 88.38 80 VAL A O 1
ATOM 616 N N . ASN A 1 81 ? -4.778 -5.317 -11.272 1.00 80.44 81 ASN A N 1
ATOM 617 C CA . ASN A 1 81 ? -6.041 -5.792 -10.704 1.00 80.44 81 ASN A CA 1
ATOM 618 C C . ASN A 1 81 ? -6.192 -5.316 -9.258 1.00 80.44 81 ASN A C 1
ATOM 620 O O . ASN A 1 81 ? -6.165 -6.120 -8.325 1.00 80.44 81 ASN A O 1
ATOM 624 N N . LEU A 1 82 ? -6.321 -4.000 -9.056 1.00 76.81 82 LEU A N 1
ATOM 625 C CA . LEU A 1 82 ? -6.503 -3.431 -7.721 1.00 76.81 82 LEU A CA 1
ATOM 626 C C . LEU A 1 82 ? -7.845 -3.882 -7.118 1.00 76.81 82 LEU A C 1
ATOM 628 O O . LEU A 1 82 ? -8.876 -3.234 -7.279 1.00 76.81 82 LEU A O 1
ATOM 632 N N . ARG A 1 83 ? -7.823 -4.998 -6.391 1.00 66.88 83 ARG A N 1
ATOM 633 C CA . ARG A 1 83 ? -8.892 -5.434 -5.494 1.00 66.88 83 ARG A CA 1
ATOM 634 C C . ARG A 1 83 ? -8.459 -5.133 -4.066 1.00 66.88 83 ARG A C 1
ATOM 636 O O . ARG A 1 83 ? -7.852 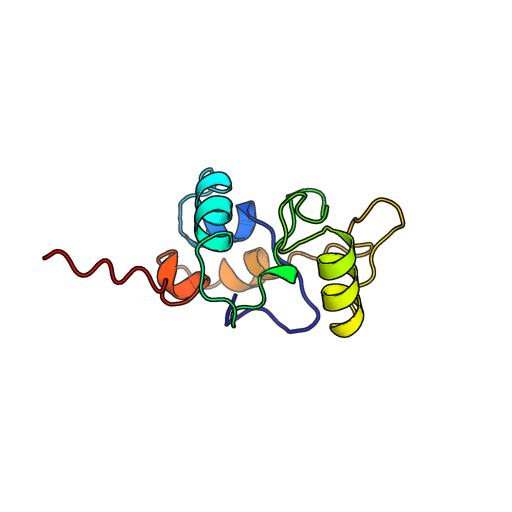-5.977 -3.416 1.00 66.88 83 ARG A O 1
ATOM 643 N N . SER A 1 84 ? -8.766 -3.935 -3.568 1.00 61.09 84 SER A N 1
ATOM 644 C CA . SER A 1 84 ? -8.626 -3.675 -2.131 1.00 61.09 84 SER A CA 1
ATOM 645 C C . SER A 1 84 ? -9.713 -4.453 -1.388 1.00 61.09 84 SER A C 1
ATOM 647 O O . SER A 1 84 ? -10.857 -4.016 -1.294 1.00 61.09 84 SER A O 1
ATOM 649 N N . LYS A 1 85 ? -9.379 -5.663 -0.930 1.00 57.00 85 LYS A N 1
ATOM 650 C CA . LYS A 1 85 ? -10.291 -6.518 -0.149 1.00 57.00 85 LYS A CA 1
ATOM 651 C C . LYS A 1 85 ? -10.250 -6.222 1.348 1.00 57.00 85 LYS A C 1
ATOM 653 O O . LYS A 1 85 ? -11.154 -6.612 2.082 1.00 57.00 85 LYS A O 1
ATOM 658 N N . MET A 1 86 ? -9.217 -5.507 1.798 1.00 62.31 86 MET A N 1
ATOM 659 C CA . MET A 1 86 ? -8.958 -5.318 3.222 1.00 62.31 86 MET A CA 1
ATOM 660 C C . MET A 1 86 ? -10.043 -4.468 3.896 1.00 62.31 86 MET A C 1
ATOM 662 O O . MET A 1 86 ? -10.433 -4.770 5.015 1.00 62.31 86 MET A O 1
ATOM 666 N N . ALA A 1 87 ? -10.598 -3.462 3.212 1.00 51.66 87 ALA A N 1
ATOM 667 C CA . ALA A 1 87 ? -11.699 -2.671 3.761 1.00 51.66 87 ALA A CA 1
ATOM 668 C C . ALA A 1 87 ? -13.010 -3.478 3.836 1.00 51.66 87 ALA A C 1
ATOM 670 O O . ALA A 1 87 ? -13.665 -3.486 4.874 1.00 51.66 87 ALA A O 1
ATOM 671 N N . SER A 1 88 ? -13.384 -4.197 2.771 1.00 51.44 88 SER A N 1
ATOM 672 C CA . SER A 1 88 ? -14.671 -4.907 2.705 1.00 51.44 88 SER A CA 1
ATOM 673 C C . SER A 1 88 ? -14.781 -6.081 3.679 1.00 51.44 88 SER A C 1
ATOM 675 O O . SER A 1 88 ? -15.854 -6.304 4.231 1.00 51.44 88 SER A O 1
ATOM 677 N N . GLU A 1 89 ? -13.692 -6.815 3.916 1.00 54.12 89 GLU A N 1
ATOM 678 C CA . GLU A 1 89 ? -13.692 -7.950 4.852 1.00 54.12 89 GLU A CA 1
ATOM 679 C C . GLU A 1 89 ? -13.562 -7.489 6.312 1.00 54.12 89 GLU A C 1
ATOM 681 O O . GLU A 1 89 ? -14.123 -8.110 7.213 1.00 54.12 89 GLU A O 1
ATOM 686 N N . PHE A 1 90 ? -12.885 -6.361 6.557 1.00 53.88 90 PHE A N 1
ATOM 687 C CA . PHE A 1 90 ? -12.652 -5.859 7.910 1.00 53.88 90 PHE A CA 1
ATOM 688 C C . PHE A 1 90 ? -13.814 -5.013 8.460 1.00 53.88 90 PHE A C 1
ATOM 690 O O . PHE A 1 90 ? -14.110 -5.086 9.650 1.00 53.88 90 PHE A O 1
ATOM 697 N N . ILE A 1 91 ? -14.538 -4.269 7.608 1.00 50.66 91 ILE A N 1
ATOM 698 C CA . ILE A 1 91 ? -15.703 -3.446 8.006 1.00 50.66 91 ILE A CA 1
ATOM 699 C C . ILE A 1 91 ? -16.845 -4.292 8.613 1.00 50.66 91 ILE A C 1
ATOM 701 O O . ILE A 1 91 ? -17.651 -3.772 9.387 1.00 50.66 91 ILE A O 1
ATOM 705 N N . GLY A 1 92 ? -16.898 -5.602 8.335 1.00 46.72 92 GLY A N 1
ATOM 706 C CA . GLY A 1 92 ? -17.870 -6.519 8.944 1.00 46.72 92 GLY A CA 1
ATOM 707 C C . GLY A 1 92 ? -17.689 -6.721 10.457 1.00 46.72 92 GLY A C 1
ATOM 708 O O . GLY A 1 92 ? -18.665 -6.982 11.162 1.00 46.72 92 GLY A O 1
ATOM 709 N N . SER A 1 93 ? -16.472 -6.540 10.983 1.00 52.91 93 SER A N 1
ATOM 710 C CA . SER A 1 93 ? -16.174 -6.597 12.417 1.00 52.91 93 SER A CA 1
ATOM 711 C C . SER A 1 93 ? -16.160 -5.174 12.980 1.00 52.91 93 SER A C 1
ATOM 713 O O . SER A 1 93 ? -15.217 -4.422 12.769 1.00 52.91 93 SER A O 1
ATOM 715 N N . ARG A 1 94 ? -17.223 -4.777 13.691 1.00 48.66 94 ARG A N 1
ATOM 716 C CA . ARG A 1 94 ? -17.531 -3.399 14.152 1.00 48.66 94 ARG A CA 1
ATOM 717 C C . ARG A 1 94 ? -16.506 -2.717 15.090 1.00 48.66 94 ARG A C 1
ATOM 719 O O . ARG A 1 94 ? -16.821 -1.683 15.676 1.00 48.66 94 ARG A O 1
ATOM 726 N N . SER A 1 95 ? -15.298 -3.241 15.260 1.00 57.75 95 SER A N 1
ATOM 727 C CA . SER A 1 95 ? -14.259 -2.664 16.115 1.00 57.75 95 SER A CA 1
ATOM 728 C C . SER A 1 95 ? -13.194 -1.937 15.289 1.00 57.75 95 SER A C 1
ATOM 730 O O . SER A 1 95 ? -12.428 -2.541 14.542 1.00 57.75 95 SER A O 1
ATOM 732 N N . LYS A 1 96 ? -13.111 -0.610 15.460 1.00 66.56 96 LYS A N 1
ATOM 733 C CA . LYS A 1 96 ? -11.947 0.179 15.023 1.00 66.56 96 LYS A CA 1
ATOM 734 C C . LYS A 1 96 ? -10.711 -0.398 15.709 1.00 66.56 96 LYS A C 1
ATOM 736 O O . LYS A 1 96 ? -10.672 -0.449 16.938 1.00 66.56 96 LYS A O 1
ATOM 741 N N . LEU A 1 97 ? -9.718 -0.826 14.937 1.00 69.12 97 LEU A N 1
ATOM 742 C CA . LEU A 1 97 ? -8.449 -1.264 15.506 1.00 69.12 97 LEU A CA 1
ATOM 743 C C . LEU A 1 97 ? -7.483 -0.087 15.573 1.00 69.12 97 LEU A C 1
ATOM 745 O O . LEU A 1 97 ? -7.415 0.682 14.623 1.00 69.12 97 LEU A O 1
ATOM 749 N N . PRO A 1 98 ? -6.690 0.066 16.640 1.00 71.19 98 PRO A N 1
ATOM 750 C CA . PRO A 1 98 ? -5.63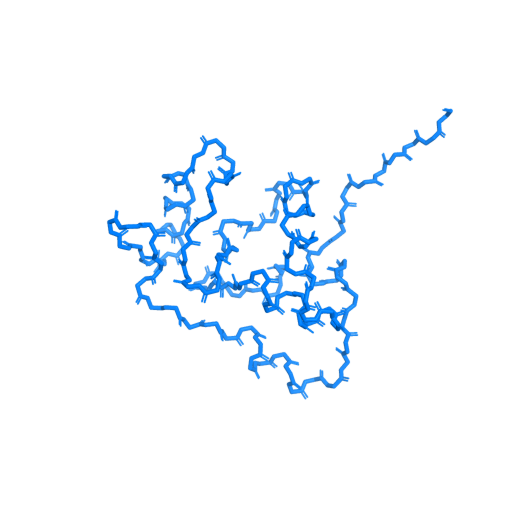9 1.068 16.640 1.00 71.19 98 PRO A CA 1
ATOM 751 C C . PRO A 1 98 ? -4.626 0.759 15.530 1.00 71.19 98 PRO A C 1
ATOM 753 O O . PRO A 1 98 ? -4.360 -0.401 15.199 1.00 71.19 98 PRO A O 1
ATOM 756 N N . LEU A 1 99 ? -4.023 1.812 14.977 1.00 68.94 99 LEU A N 1
ATOM 757 C CA . LEU A 1 99 ? -3.115 1.721 13.832 1.00 68.94 99 LEU A CA 1
ATOM 758 C C . LEU A 1 99 ? -1.951 0.738 14.069 1.00 68.94 99 LEU A C 1
ATOM 760 O O . LEU A 1 99 ? -1.543 0.038 13.147 1.00 68.94 99 LEU A O 1
ATOM 764 N N . ILE A 1 100 ? -1.492 0.609 15.318 1.00 68.31 100 ILE A N 1
ATOM 765 C CA . ILE A 1 100 ? -0.446 -0.333 15.741 1.00 68.31 100 ILE A CA 1
ATOM 766 C C . ILE A 1 100 ? -0.841 -1.810 15.601 1.00 68.31 100 ILE A C 1
ATOM 768 O O . ILE A 1 100 ? 0.021 -2.648 15.374 1.00 68.31 100 ILE A O 1
ATOM 772 N N . VAL A 1 101 ? -2.127 -2.155 15.689 1.00 68.38 101 VAL A N 1
ATOM 773 C CA . VAL A 1 101 ? -2.588 -3.541 15.489 1.00 68.38 101 VAL A CA 1
ATOM 774 C C . VAL A 1 101 ? -2.707 -3.843 13.998 1.00 68.38 101 VAL A C 1
ATOM 776 O O . VAL A 1 101 ? -2.372 -4.935 13.548 1.00 68.38 101 VAL A O 1
ATOM 779 N N . ILE A 1 102 ? -3.137 -2.856 13.208 1.00 71.06 102 ILE A N 1
ATOM 780 C CA . ILE A 1 102 ? -3.257 -3.006 11.756 1.00 71.06 102 ILE A CA 1
ATOM 781 C C . ILE A 1 102 ? -1.871 -3.104 11.124 1.00 71.06 102 ILE A C 1
ATOM 783 O O . ILE A 1 102 ? -1.643 -3.944 10.255 1.00 71.06 102 ILE A O 1
ATOM 787 N N . ILE A 1 103 ? -0.940 -2.251 11.537 1.00 72.69 103 ILE A N 1
ATOM 788 C CA . ILE A 1 103 ? 0.406 -2.186 10.978 1.00 72.69 103 ILE A CA 1
ATOM 789 C C . ILE A 1 103 ? 1.338 -3.212 11.633 1.00 72.69 103 ILE A C 1
ATOM 791 O O . ILE A 1 103 ? 2.093 -3.856 10.917 1.00 72.69 103 ILE A O 1
ATOM 795 N N . GLY A 1 104 ? 1.232 -3.436 12.940 1.00 65.75 104 GLY A N 1
ATOM 796 C CA . GLY A 1 104 ? 2.229 -4.129 13.757 1.00 65.75 104 GLY A CA 1
ATOM 797 C C . GLY A 1 104 ? 2.964 -3.138 14.674 1.00 65.75 104 GLY A C 1
ATOM 798 O O . GLY A 1 104 ? 2.899 -1.925 14.440 1.00 65.75 104 GLY A O 1
ATOM 799 N N . PRO A 1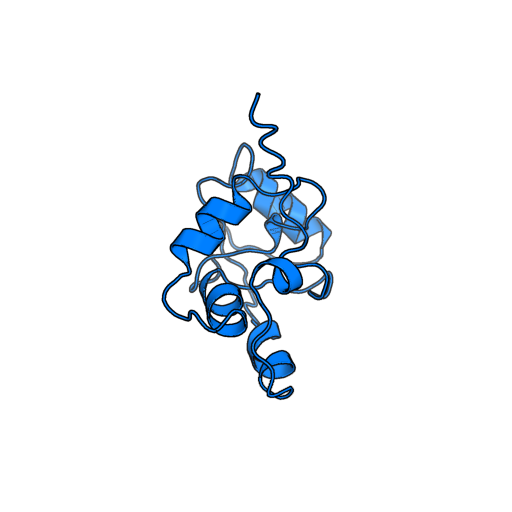 105 ? 3.650 -3.612 15.732 1.00 55.56 105 PRO A N 1
ATOM 800 C CA . PRO A 1 105 ? 4.369 -2.738 16.650 1.00 55.56 105 PRO A CA 1
ATOM 801 C C . PRO A 1 105 ? 5.430 -1.936 15.894 1.00 55.56 105 PRO A C 1
ATOM 803 O O . PRO A 1 105 ? 6.337 -2.491 15.275 1.00 55.56 105 PRO A O 1
ATOM 806 N N . THR A 1 106 ? 5.320 -0.611 15.938 1.00 54.44 106 THR A N 1
ATOM 807 C CA . THR A 1 106 ? 6.378 0.276 15.458 1.00 54.44 106 THR A CA 1
ATOM 808 C C . THR A 1 106 ? 7.568 0.136 16.397 1.00 54.44 106 THR A C 1
ATOM 810 O O . THR A 1 106 ? 7.423 0.379 17.596 1.00 54.44 106 THR A O 1
ATOM 813 N N . ALA A 1 107 ? 8.745 -0.207 15.876 1.00 44.50 107 ALA A N 1
ATOM 814 C CA . ALA A 1 107 ? 9.998 -0.134 16.621 1.00 44.50 107 ALA A CA 1
ATOM 815 C C . ALA A 1 107 ? 10.403 1.340 16.831 1.00 44.50 107 ALA A C 1
ATOM 817 O O . ALA A 1 107 ? 11.415 1.804 16.328 1.00 44.50 107 ALA A O 1
ATOM 818 N N . SER A 1 108 ? 9.585 2.105 17.553 1.00 44.38 108 SER A N 1
ATOM 819 C CA . SER A 1 108 ? 9.929 3.434 18.055 1.00 44.38 108 SER A CA 1
ATOM 820 C C . SER A 1 108 ? 10.141 3.337 19.561 1.00 44.38 108 SER A C 1
ATOM 822 O O . SER A 1 108 ? 9.447 3.967 20.355 1.00 44.38 108 SER A O 1
ATOM 824 N N . GLY A 1 109 ? 11.121 2.524 19.951 1.00 37.28 109 GLY A N 1
ATOM 825 C CA . GLY A 1 109 ? 11.782 2.668 21.237 1.00 37.28 109 GLY A CA 1
ATOM 826 C C . GLY A 1 109 ? 12.778 3.814 21.127 1.00 37.28 109 GLY A C 1
ATOM 827 O O . GLY A 1 109 ? 13.961 3.580 20.915 1.00 37.28 109 GLY A O 1
ATOM 828 N N . LYS A 1 110 ? 12.309 5.061 21.241 1.00 35.41 110 LYS A N 1
ATOM 829 C CA . LYS A 1 110 ? 13.201 6.127 21.699 1.00 35.41 110 LYS A CA 1
ATOM 830 C C . LYS A 1 110 ? 13.404 5.880 23.188 1.00 35.41 110 LYS A C 1
ATOM 832 O O . LYS A 1 110 ? 12.545 6.220 23.994 1.00 35.41 110 LYS A O 1
ATOM 837 N N . THR A 1 111 ? 14.508 5.233 23.541 1.00 34.38 111 THR A N 1
ATOM 838 C CA . THR A 1 111 ? 15.064 5.338 24.887 1.00 34.38 111 THR A CA 1
ATOM 839 C C . THR A 1 111 ? 15.411 6.808 25.102 1.00 34.38 111 THR A C 1
ATOM 841 O O . THR A 1 111 ? 16.389 7.304 24.545 1.00 34.38 111 THR A O 1
ATOM 844 N N . SER A 1 112 ? 14.564 7.524 25.837 1.00 35.47 112 SER A N 1
ATOM 845 C CA . SER A 1 112 ? 14.972 8.761 26.492 1.00 35.47 112 SER A CA 1
ATOM 846 C C . SER A 1 112 ? 15.980 8.399 27.580 1.00 35.47 112 SER A C 1
ATOM 848 O O . SER A 1 112 ? 15.627 7.715 28.540 1.00 35.47 112 SER A O 1
ATOM 850 N N . HIS A 1 113 ? 17.217 8.849 27.399 1.00 33.41 113 HIS A N 1
ATOM 851 C CA . HIS A 1 113 ? 18.112 9.224 28.487 1.00 33.41 113 HIS A CA 1
ATOM 852 C C . HIS A 1 113 ? 18.283 10.738 28.438 1.00 33.41 113 HIS A C 1
ATOM 854 O O . HIS A 1 113 ? 18.290 11.278 27.305 1.00 33.41 113 HIS A O 1
#

Foldseek 3Di:
DVPDDLLAAAELQLLCVLLVRNPCSVVSVVCLVQADPPFLSLSYAHPQQAGDCPDPPGLVVSQVSNVVSVFHADPRRGGPDHDNCSNVVSVVPVDRDHSCVSRPHGPPPPPDD